Protein AF-A0A524LBX7-F1 (afdb_monomer)

pLDDT: mean 90.25, std 7.3, range [55.81, 97.81]

Nearest PDB structures (foldseek):
  2dam-assembly1_A  TM=4.135E-01  e=3.736E+00  Homo sapiens

Secondary structure (DSSP, 8-state):
-PPP------HHHHHHHHHHPPTT--HHHHHHHHHHHHHHHH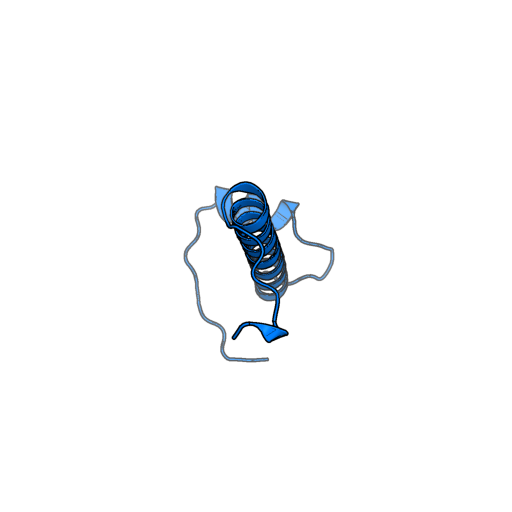HHHHHHHHHHHS----GGG-

Solvent-accessible surface area (backbone atoms only — not comparable to full-atom values): 4070 Å² total; per-residue (Å²): 133,78,91,83,84,88,80,94,69,56,72,66,59,52,55,51,51,62,73,74,47,56,95,91,56,48,71,68,58,45,51,52,54,53,49,54,54,50,53,52,50,51,50,55,51,52,54,52,50,45,72,75,7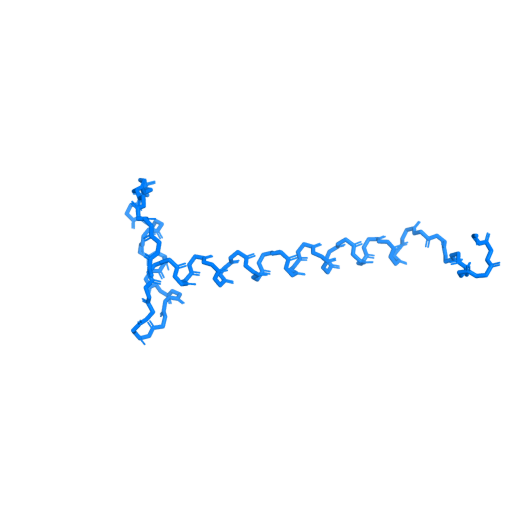2,51,82,89,74,63,76,90,79,108

Radius of gyration: 18.72 Å; Cα contacts (8 Å, |Δi|>4): 9; chains: 1; bounding box: 43×24×50 Å

Structure (mmCIF, N/CA/C/O backbone):
data_AF-A0A524LBX7-F1
#
_entry.id   AF-A0A524LBX7-F1
#
loop_
_atom_site.group_PDB
_atom_site.id
_atom_site.type_symbol
_atom_site.label_atom_id
_atom_site.label_alt_id
_atom_site.label_comp_id
_atom_site.label_asym_id
_atom_site.label_entity_id
_atom_site.label_seq_id
_atom_site.pdbx_PDB_ins_code
_atom_site.Cartn_x
_atom_site.Cartn_y
_atom_site.Cartn_z
_atom_site.occupancy
_atom_site.B_iso_or_equiv
_atom_site.auth_seq_id
_atom_site.auth_comp_id
_atom_site.auth_asym_id
_atom_site.auth_atom_id
_atom_site.pdbx_PDB_model_num
ATOM 1 N N . MET A 1 1 ? -17.245 -9.609 -4.036 1.00 55.81 1 MET A N 1
ATOM 2 C CA . MET A 1 1 ? -16.464 -9.440 -2.793 1.00 55.81 1 MET A CA 1
ATOM 3 C C . MET A 1 1 ? -16.062 -10.838 -2.357 1.00 55.81 1 MET A C 1
ATOM 5 O O . MET A 1 1 ? -16.954 -11.667 -2.233 1.00 55.81 1 MET A O 1
ATOM 9 N N . GLY A 1 2 ? -14.762 -11.140 -2.312 1.00 75.62 2 GLY A N 1
ATOM 10 C CA . GLY A 1 2 ? -14.267 -12.475 -1.947 1.00 75.62 2 GLY A CA 1
ATOM 11 C C . GLY A 1 2 ? -14.420 -12.760 -0.452 1.00 75.62 2 GLY A C 1
ATOM 12 O O . GLY A 1 2 ? -14.800 -11.871 0.310 1.00 75.62 2 GLY A O 1
ATOM 13 N N . GLU A 1 3 ? -14.127 -13.992 -0.039 1.00 89.06 3 GLU A N 1
ATOM 14 C CA . GLU A 1 3 ? -14.078 -14.355 1.380 1.00 89.06 3 GLU A CA 1
ATOM 15 C C . GLU A 1 3 ? -13.061 -13.486 2.131 1.00 89.06 3 GLU A C 1
ATOM 17 O O . GLU A 1 3 ? -11.937 -13.274 1.674 1.00 89.06 3 GLU A O 1
ATOM 22 N N . THR A 1 4 ? -13.462 -12.966 3.291 1.00 91.38 4 THR A N 1
ATOM 23 C CA . THR A 1 4 ? -12.599 -12.141 4.141 1.00 91.38 4 THR A CA 1
ATOM 24 C C . THR A 1 4 ? -11.887 -13.000 5.172 1.00 91.38 4 THR A C 1
ATOM 26 O O . THR A 1 4 ? -12.513 -13.833 5.829 1.00 91.38 4 THR A O 1
ATOM 29 N N . THR A 1 5 ? -10.604 -12.734 5.389 1.00 94.00 5 THR A N 1
ATOM 30 C CA . THR A 1 5 ? -9.807 -13.357 6.451 1.00 94.00 5 THR A CA 1
ATOM 31 C C . THR A 1 5 ? -9.440 -12.323 7.518 1.00 94.00 5 THR A C 1
ATOM 33 O O . THR A 1 5 ? -9.622 -11.120 7.333 1.00 94.00 5 THR A O 1
ATOM 36 N N . THR A 1 6 ? -8.961 -12.779 8.678 1.00 94.31 6 THR A N 1
ATOM 37 C CA . THR A 1 6 ? -8.511 -11.890 9.760 1.00 94.31 6 THR A CA 1
ATOM 38 C C . THR A 1 6 ? -6.994 -11.914 9.857 1.00 94.31 6 THR A C 1
ATOM 40 O O . THR A 1 6 ? -6.400 -12.982 9.986 1.00 94.31 6 THR A O 1
ATOM 43 N N . ILE A 1 7 ? -6.378 -10.732 9.853 1.00 92.31 7 ILE A N 1
ATOM 44 C CA . ILE A 1 7 ? -4.936 -10.558 10.043 1.00 92.31 7 ILE A CA 1
ATOM 45 C C . ILE A 1 7 ? -4.721 -9.840 11.382 1.00 92.31 7 ILE A C 1
ATOM 47 O O . ILE A 1 7 ? -5.169 -8.698 11.534 1.00 92.31 7 ILE A O 1
ATOM 51 N N . PR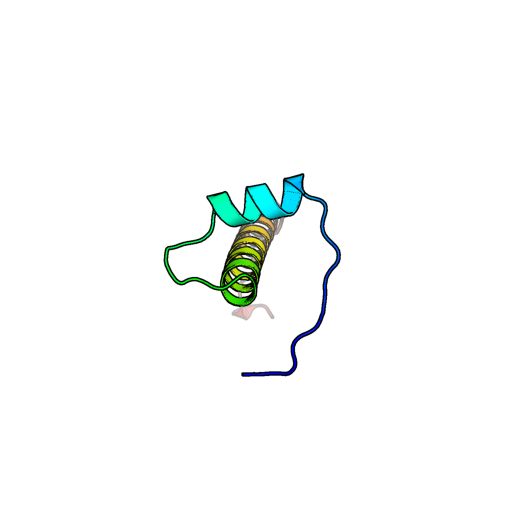O A 1 8 ? -4.070 -10.471 12.375 1.00 95.12 8 PRO A N 1
ATOM 52 C CA . PRO A 1 8 ? -3.733 -9.791 13.616 1.00 95.12 8 PRO A CA 1
ATOM 53 C C . PRO A 1 8 ? -2.644 -8.743 13.355 1.00 95.12 8 PRO A C 1
ATOM 55 O O . PRO A 1 8 ? -1.600 -9.041 12.783 1.00 95.12 8 PRO A O 1
ATOM 58 N N . LEU A 1 9 ? -2.885 -7.510 13.801 1.00 95.19 9 LEU A N 1
A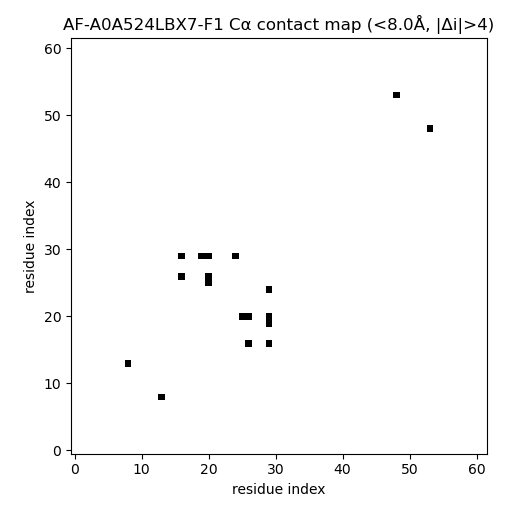TOM 59 C CA . LEU A 1 9 ? -1.960 -6.383 13.669 1.00 95.19 9 LEU A CA 1
ATOM 60 C C . LEU A 1 9 ? -1.764 -5.705 15.024 1.00 95.19 9 LEU A C 1
ATOM 62 O O . LEU A 1 9 ? -2.679 -5.665 15.853 1.00 95.19 9 LEU A O 1
ATOM 66 N N . SER A 1 10 ? -0.589 -5.111 15.236 1.00 97.81 10 SER A N 1
ATOM 67 C CA . SER A 1 10 ? -0.391 -4.220 16.378 1.00 97.81 10 SER A CA 1
ATOM 68 C C . SER A 1 10 ? -1.270 -2.969 16.230 1.00 97.81 10 SER A C 1
ATOM 70 O O . SER A 1 10 ? -1.661 -2.570 15.125 1.00 97.81 10 SER A O 1
ATOM 72 N N . LYS A 1 11 ? -1.584 -2.315 17.357 1.00 96.62 11 LYS A N 1
ATOM 73 C CA . LYS A 1 11 ? -2.342 -1.052 17.339 1.00 96.62 11 LYS A CA 1
ATOM 74 C C . LYS A 1 11 ? -1.607 0.019 16.531 1.00 96.62 11 LYS A C 1
ATOM 76 O O . LYS A 1 11 ? -2.241 0.731 15.761 1.00 96.62 11 LYS A O 1
ATOM 81 N N . GLU A 1 12 ? -0.285 0.062 16.663 1.00 97.62 12 GLU A N 1
ATOM 82 C CA . GLU A 1 12 ? 0.592 0.990 15.950 1.00 97.62 12 GLU A CA 1
ATOM 83 C C . GLU A 1 12 ? 0.517 0.786 14.435 1.00 97.62 12 GLU A C 1
ATOM 85 O O . GLU A 1 12 ? 0.288 1.746 13.703 1.00 97.62 12 GLU A O 1
ATOM 90 N N . THR A 1 13 ? 0.611 -0.459 13.952 1.00 95.94 13 THR A N 1
ATOM 91 C CA . THR A 1 13 ? 0.501 -0.766 12.518 1.00 95.94 13 THR A CA 1
ATOM 92 C C . THR A 1 13 ? -0.871 -0.386 11.970 1.00 95.94 13 THR A C 1
ATOM 94 O O . THR A 1 13 ? -0.965 0.243 10.919 1.00 95.94 13 THR A O 1
ATOM 97 N N . ARG A 1 14 ? -1.950 -0.699 12.697 1.00 94.25 14 ARG A N 1
ATOM 98 C CA . ARG A 1 14 ? -3.305 -0.284 12.308 1.00 94.25 14 ARG A CA 1
ATOM 99 C C . ARG A 1 14 ? -3.429 1.240 12.232 1.00 94.25 14 ARG A C 1
ATOM 101 O O . ARG A 1 14 ? -4.083 1.760 11.332 1.00 94.25 14 ARG A O 1
ATOM 108 N N . ASP A 1 15 ? -2.828 1.964 13.169 1.00 95.06 15 ASP A N 1
ATOM 109 C CA . ASP A 1 15 ? -2.898 3.424 13.191 1.00 95.06 15 ASP A CA 1
ATOM 110 C C .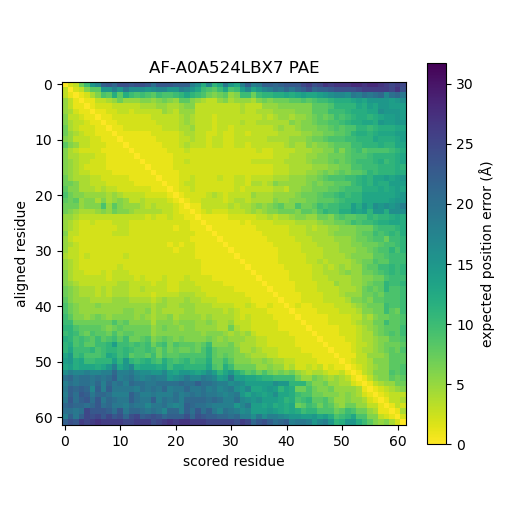 ASP A 1 15 ? -2.028 4.061 12.093 1.00 95.06 15 ASP A C 1
ATOM 112 O O . ASP A 1 15 ? -2.399 5.109 11.568 1.00 95.06 15 ASP A O 1
ATOM 116 N N . LEU A 1 16 ? -0.942 3.406 11.665 1.00 94.50 16 LEU A N 1
ATOM 117 C CA . LEU A 1 16 ? -0.231 3.765 10.434 1.00 94.50 16 LEU A CA 1
ATOM 118 C C . LEU A 1 16 ? -1.120 3.569 9.205 1.00 94.50 16 LEU A C 1
ATOM 120 O O . LEU A 1 16 ? -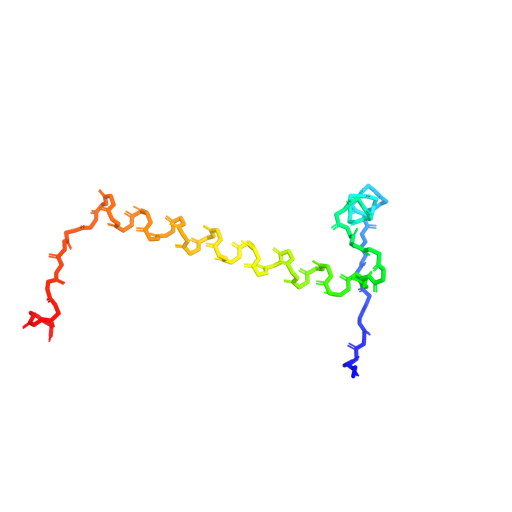1.268 4.508 8.429 1.00 94.50 16 LEU A O 1
ATOM 124 N N . LEU A 1 17 ? -1.777 2.414 9.057 1.00 93.69 17 LEU A N 1
ATOM 125 C CA . LEU A 1 17 ? -2.682 2.158 7.928 1.00 93.6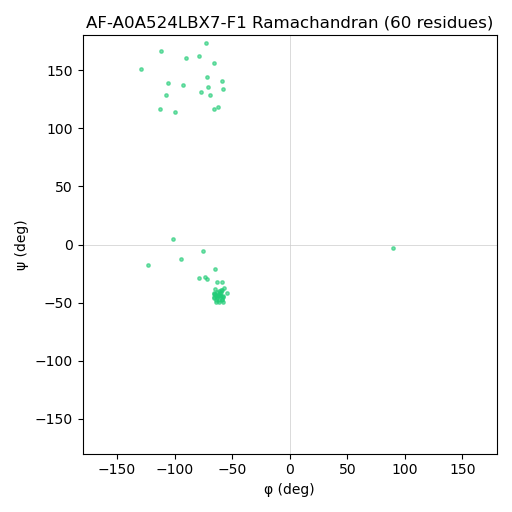9 17 LEU A CA 1
ATOM 126 C C . LEU A 1 17 ? -3.770 3.241 7.814 1.00 93.69 17 LEU A C 1
ATOM 128 O O . LEU A 1 17 ? -4.010 3.764 6.730 1.00 93.69 17 LEU A O 1
ATOM 132 N N . LYS A 1 18 ? -4.352 3.682 8.937 1.00 90.81 18 LYS A N 1
ATOM 133 C CA . LYS A 1 18 ? -5.326 4.790 8.945 1.00 90.81 18 LYS A CA 1
ATOM 134 C C . LYS A 1 18 ? -4.783 6.107 8.391 1.00 90.81 18 LYS A C 1
ATOM 136 O O . LYS A 1 18 ? -5.559 6.874 7.834 1.00 90.81 18 LYS A O 1
ATOM 141 N N . LYS A 1 19 ? -3.490 6.397 8.569 1.00 92.56 19 LYS A N 1
ATOM 142 C CA . LYS A 1 19 ? -2.867 7.631 8.057 1.00 92.56 19 LYS A CA 1
ATOM 143 C C . LYS A 1 19 ? -2.703 7.611 6.538 1.00 92.56 19 LYS A C 1
ATOM 145 O O . LYS A 1 19 ? -2.719 8.674 5.928 1.00 92.56 19 LYS A O 1
ATOM 150 N N . TYR A 1 20 ? -2.524 6.428 5.952 1.00 91.56 20 TYR A N 1
ATOM 151 C CA . TYR A 1 20 ? -2.303 6.251 4.513 1.00 91.56 20 TYR A CA 1
ATOM 152 C C . TYR A 1 20 ? -3.583 5.948 3.724 1.00 91.56 20 TYR A C 1
ATOM 154 O O . TYR A 1 20 ? -3.558 6.000 2.492 1.00 91.56 20 TYR A O 1
ATOM 162 N N . GLY A 1 21 ? -4.678 5.631 4.420 1.00 91.38 21 GLY A N 1
ATOM 163 C CA . GLY A 1 21 ? -5.982 5.383 3.817 1.00 91.38 21 GLY A CA 1
ATOM 164 C C . GLY A 1 21 ? -6.649 6.651 3.281 1.00 91.38 21 GLY A C 1
ATOM 165 O O . GLY A 1 21 ? -6.566 7.726 3.880 1.00 91.38 21 GLY A O 1
ATOM 166 N N . HIS A 1 22 ? -7.357 6.517 2.166 1.00 92.12 22 HIS A N 1
ATOM 167 C CA . HIS A 1 22 ? -8.212 7.560 1.607 1.00 92.12 22 HIS A CA 1
ATOM 168 C C . HIS A 1 22 ? -9.651 7.467 2.137 1.00 92.12 22 HIS A C 1
ATOM 170 O O . HIS A 1 22 ? -10.101 6.441 2.648 1.00 92.12 22 HIS A O 1
ATOM 176 N N . LYS A 1 23 ? -10.414 8.564 2.036 1.00 91.00 23 LYS A N 1
ATOM 177 C CA . LYS A 1 23 ? -11.812 8.585 2.489 1.00 91.00 23 LYS A CA 1
ATOM 178 C C . LYS A 1 23 ? -12.638 7.575 1.682 1.00 91.00 23 LYS A C 1
ATOM 180 O O . LYS A 1 23 ? -12.805 7.753 0.482 1.00 91.00 23 LYS A O 1
ATOM 185 N N . GLY A 1 24 ? -13.200 6.579 2.367 1.00 91.44 24 GLY A N 1
ATOM 186 C CA . GLY A 1 24 ? -14.008 5.519 1.755 1.00 91.44 24 GLY A CA 1
ATOM 187 C C . GLY A 1 24 ? -13.212 4.292 1.299 1.00 91.44 24 GLY A C 1
ATOM 188 O O . GLY A 1 24 ? -13.833 3.329 0.872 1.00 91.44 24 GLY A O 1
ATOM 189 N N . GLU A 1 25 ? -11.882 4.306 1.430 1.00 94.25 25 GLU A N 1
ATOM 190 C CA . GLU A 1 25 ? -11.014 3.162 1.134 1.00 94.25 25 GLU A CA 1
ATOM 191 C C . GLU A 1 25 ? -11.078 2.138 2.278 1.00 94.25 25 GLU A C 1
ATOM 193 O O . GLU A 1 25 ? -10.969 2.478 3.463 1.00 94.25 25 GLU A O 1
ATOM 198 N N . THR A 1 26 ? -11.270 0.870 1.931 1.00 93.94 26 THR A N 1
ATOM 199 C CA . THR A 1 26 ? -11.208 -0.251 2.871 1.00 93.94 26 THR A CA 1
ATOM 200 C C . THR A 1 26 ? -9.758 -0.633 3.177 1.00 93.94 26 THR A C 1
ATOM 202 O O . THR A 1 26 ? -8.836 -0.319 2.428 1.00 93.94 26 THR A O 1
ATOM 205 N N . TYR A 1 27 ? -9.528 -1.369 4.271 1.00 93.38 27 TYR A N 1
ATOM 206 C CA . TYR A 1 27 ? -8.186 -1.891 4.551 1.00 93.38 27 TYR A CA 1
ATOM 207 C C . TYR A 1 27 ? -7.697 -2.872 3.477 1.00 93.38 27 TYR A C 1
ATOM 209 O O . TYR A 1 27 ? -6.499 -2.901 3.224 1.00 93.38 27 TYR A O 1
ATOM 217 N N . ASP A 1 28 ? -8.585 -3.642 2.838 1.00 93.25 28 ASP A N 1
ATOM 218 C CA . ASP A 1 28 ? -8.191 -4.559 1.756 1.00 93.25 28 ASP A CA 1
ATOM 219 C C . ASP A 1 28 ? -7.682 -3.777 0.537 1.00 93.25 28 ASP A C 1
ATOM 221 O O . ASP A 1 28 ? -6.606 -4.069 0.022 1.00 93.25 28 ASP A O 1
AT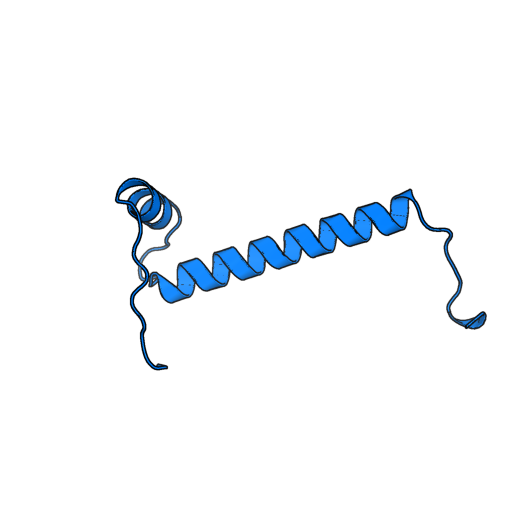OM 225 N N . GLU A 1 29 ? -8.396 -2.721 0.135 1.00 94.81 29 GLU A N 1
ATOM 226 C CA . GLU A 1 29 ? -7.990 -1.839 -0.969 1.00 94.81 29 GLU A CA 1
ATOM 227 C C . GLU A 1 29 ? -6.678 -1.109 -0.664 1.00 94.81 29 GLU A C 1
ATOM 229 O O . GLU A 1 29 ? -5.762 -1.119 -1.487 1.00 94.81 29 GLU A O 1
ATOM 234 N N . LEU A 1 30 ? -6.547 -0.553 0.545 1.00 95.56 30 LEU A N 1
ATOM 235 C CA . LEU A 1 30 ? -5.315 0.093 0.989 1.00 95.56 30 LEU A CA 1
ATOM 236 C C . LEU A 1 30 ? -4.127 -0.878 0.948 1.00 95.56 30 LEU A C 1
ATOM 238 O O . LEU A 1 30 ? -3.062 -0.528 0.443 1.00 95.56 30 LEU A O 1
ATOM 242 N N . ILE A 1 31 ? -4.291 -2.091 1.483 1.00 94.62 31 ILE A N 1
ATOM 243 C CA . ILE A 1 31 ? -3.216 -3.090 1.516 1.00 94.62 31 ILE A CA 1
ATOM 244 C C . ILE A 1 31 ? -2.832 -3.505 0.093 1.00 94.62 31 ILE A C 1
ATOM 246 O O . ILE A 1 31 ? -1.642 -3.542 -0.209 1.00 94.62 31 ILE A O 1
ATOM 250 N N . ARG A 1 32 ? -3.800 -3.750 -0.800 1.00 95.06 32 ARG A N 1
ATOM 251 C CA . ARG A 1 32 ? -3.524 -4.066 -2.214 1.00 95.06 32 ARG A CA 1
ATOM 252 C C . ARG A 1 32 ? -2.739 -2.957 -2.903 1.00 95.06 32 ARG A C 1
ATOM 254 O O . ARG A 1 32 ? -1.710 -3.236 -3.508 1.00 95.06 32 ARG A O 1
ATOM 261 N N . ARG A 1 33 ? -3.155 -1.700 -2.733 1.00 95.25 33 ARG A N 1
ATOM 262 C CA . ARG A 1 33 ? -2.450 -0.541 -3.296 1.00 95.25 33 ARG A CA 1
ATOM 263 C C . ARG A 1 33 ? -1.016 -0.430 -2.774 1.00 95.25 33 ARG A C 1
ATOM 265 O O . ARG A 1 33 ? -0.098 -0.152 -3.540 1.00 95.25 33 ARG A O 1
ATOM 272 N N . LEU A 1 34 ? -0.805 -0.658 -1.476 1.00 94.62 34 LEU A N 1
ATOM 273 C CA . LEU A 1 34 ? 0.537 -0.656 -0.886 1.00 94.62 34 LEU A CA 1
ATOM 274 C C . LEU A 1 34 ? 1.414 -1.789 -1.440 1.00 94.62 34 LEU A C 1
ATOM 276 O O . LEU A 1 34 ? 2.601 -1.566 -1.676 1.00 94.62 34 LEU A O 1
ATOM 280 N N . LEU A 1 35 ? 0.845 -2.977 -1.666 1.00 94.88 35 LEU A N 1
ATOM 281 C CA . LEU A 1 35 ? 1.554 -4.108 -2.269 1.00 94.88 35 LEU A CA 1
ATOM 282 C C . LEU A 1 35 ? 1.946 -3.819 -3.722 1.00 94.88 35 LEU A C 1
ATOM 284 O O . LEU A 1 35 ? 3.105 -4.014 -4.076 1.00 94.88 35 LEU A O 1
ATOM 288 N N . GLU A 1 36 ? 1.037 -3.268 -4.526 1.00 95.88 36 GLU A N 1
ATOM 289 C CA . GLU A 1 36 ? 1.334 -2.861 -5.906 1.00 95.88 36 GLU A CA 1
ATOM 290 C C . GLU A 1 36 ? 2.481 -1.843 -5.954 1.00 95.88 36 GLU A C 1
ATOM 292 O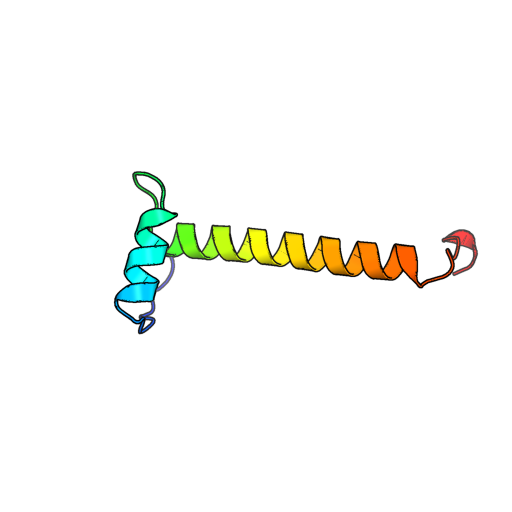 O . GLU A 1 36 ? 3.420 -1.984 -6.736 1.00 95.88 36 GLU A O 1
ATOM 297 N N . MET A 1 37 ? 2.466 -0.840 -5.071 1.00 94.50 37 MET A N 1
ATOM 298 C CA . MET A 1 37 ? 3.562 0.129 -4.973 1.00 94.50 37 MET A CA 1
ATOM 299 C C . MET A 1 37 ? 4.897 -0.533 -4.603 1.00 94.50 37 MET A C 1
ATOM 301 O O . MET A 1 37 ? 5.939 -0.153 -5.140 1.00 94.50 37 MET A O 1
ATOM 305 N N . ALA A 1 38 ? 4.883 -1.510 -3.692 1.00 94.06 38 ALA A N 1
ATOM 306 C CA . ALA A 1 38 ? 6.081 -2.243 -3.296 1.00 94.06 38 ALA A CA 1
ATOM 307 C C . ALA A 1 38 ? 6.647 -3.086 -4.450 1.00 94.06 38 ALA A C 1
ATOM 309 O O . ALA A 1 38 ? 7.855 -3.057 -4.683 1.00 94.06 38 ALA A O 1
ATOM 310 N N . GLU A 1 39 ? 5.790 -3.769 -5.214 1.00 93.88 39 GLU A N 1
ATOM 311 C CA . GLU A 1 39 ? 6.199 -4.534 -6.397 1.00 93.88 39 GLU A CA 1
ATOM 312 C C . GLU A 1 39 ? 6.843 -3.641 -7.461 1.00 93.88 39 GLU A C 1
ATOM 314 O O . GLU A 1 39 ? 7.902 -3.977 -7.990 1.00 93.88 39 GLU A O 1
ATOM 319 N N . GLN A 1 40 ? 6.260 -2.469 -7.730 1.00 92.44 40 GLN A N 1
ATOM 320 C CA . GLN A 1 40 ? 6.823 -1.514 -8.688 1.00 92.44 40 GLN A CA 1
ATOM 321 C C . GLN A 1 40 ? 8.197 -0.993 -8.243 1.00 92.44 40 GLN A C 1
ATOM 323 O O . GLN A 1 40 ? 9.113 -0.872 -9.059 1.00 92.44 40 GLN A O 1
ATOM 328 N N . MET A 1 41 ? 8.370 -0.713 -6.947 1.00 93.75 41 MET A N 1
ATOM 329 C CA . MET A 1 41 ? 9.665 -0.287 -6.406 1.00 93.75 41 MET A CA 1
ATOM 330 C C . MET A 1 41 ? 10.721 -1.390 -6.498 1.00 93.75 41 MET A C 1
ATOM 332 O O . MET A 1 41 ? 11.859 -1.110 -6.880 1.00 93.75 41 MET A O 1
ATOM 336 N N . GLU A 1 42 ? 10.363 -2.638 -6.195 1.00 92.94 42 GLU A N 1
ATOM 337 C CA . GLU A 1 42 ? 11.276 -3.772 -6.352 1.00 92.94 42 GLU A CA 1
ATOM 338 C C . GLU A 1 42 ? 11.636 -4.009 -7.819 1.00 92.94 42 GLU A C 1
ATOM 340 O O . GLU A 1 42 ? 12.814 -4.185 -8.135 1.00 92.94 42 GLU A O 1
ATOM 345 N N . PHE A 1 43 ? 10.666 -3.922 -8.731 1.00 91.94 43 PHE A N 1
ATOM 346 C CA . PHE A 1 43 ? 10.926 -4.014 -10.164 1.00 91.94 43 PHE A CA 1
ATOM 347 C C . PHE A 1 43 ? 11.920 -2.939 -10.617 1.00 91.94 43 PHE A C 1
ATOM 349 O O . PHE A 1 43 ? 12.940 -3.258 -11.229 1.00 91.94 43 PHE A O 1
ATOM 356 N N . ALA A 1 44 ? 11.692 -1.676 -10.246 1.00 90.69 44 ALA A N 1
ATOM 357 C CA . ALA A 1 44 ? 12.600 -0.578 -10.565 1.00 90.69 44 ALA A CA 1
ATOM 358 C C . ALA A 1 44 ? 14.010 -0.797 -9.985 1.00 90.69 44 ALA A C 1
ATOM 360 O O . ALA A 1 44 ? 15.010 -0.525 -10.653 1.00 90.69 44 ALA A O 1
ATOM 361 N N . ARG A 1 45 ? 14.108 -1.335 -8.762 1.00 92.06 45 ARG A N 1
ATOM 362 C CA . ARG A 1 45 ? 15.387 -1.677 -8.125 1.00 92.06 45 ARG A CA 1
ATOM 363 C C . ARG A 1 45 ? 16.139 -2.754 -8.906 1.00 92.06 45 ARG A C 1
ATOM 365 O O . ARG A 1 45 ? 17.343 -2.617 -9.120 1.00 92.06 45 ARG A O 1
ATOM 372 N N . VAL A 1 46 ? 15.442 -3.802 -9.345 1.00 90.00 46 VAL A N 1
ATOM 373 C CA . VAL A 1 46 ? 16.025 -4.879 -10.157 1.00 90.00 46 VAL A CA 1
ATOM 374 C C . VAL A 1 46 ? 16.500 -4.340 -11.504 1.00 90.00 46 VAL A C 1
ATOM 376 O O . VAL A 1 46 ? 17.643 -4.589 -11.877 1.00 90.00 46 VAL A O 1
ATOM 379 N N . GLN A 1 47 ? 15.670 -3.553 -12.192 1.00 89.25 47 GLN A N 1
ATOM 380 C CA . GLN A 1 47 ? 16.031 -2.936 -13.471 1.00 89.25 47 GLN A CA 1
ATOM 381 C C . GLN A 1 47 ? 17.280 -2.059 -13.343 1.00 89.25 47 GLN A C 1
ATOM 383 O O . GLN A 1 47 ? 18.203 -2.176 -14.145 1.00 89.25 47 GLN A O 1
ATOM 388 N N . LYS A 1 48 ? 17.353 -1.232 -12.292 1.00 90.69 48 LYS A N 1
ATOM 389 C CA . LYS A 1 48 ? 18.531 -0.404 -12.017 1.00 90.69 48 LYS A CA 1
ATOM 390 C C . LYS A 1 48 ? 19.789 -1.251 -11.812 1.00 90.69 48 LYS A C 1
ATOM 392 O O . LYS A 1 48 ? 20.828 -0.932 -12.376 1.00 90.69 48 LYS A O 1
ATOM 397 N N . ARG A 1 49 ? 19.694 -2.345 -11.048 1.00 90.75 49 ARG A N 1
ATOM 398 C CA . ARG A 1 49 ? 20.826 -3.257 -10.831 1.00 90.75 49 ARG A CA 1
ATOM 399 C C . ARG A 1 49 ? 21.310 -3.882 -12.140 1.00 90.75 49 ARG A C 1
ATOM 401 O O . ARG A 1 49 ? 22.517 -3.957 -12.335 1.00 90.75 49 ARG A O 1
ATOM 408 N N . ILE A 1 50 ? 20.397 -4.337 -13.000 1.00 87.94 50 ILE A N 1
ATOM 409 C CA . ILE A 1 50 ? 20.741 -4.919 -14.308 1.00 87.94 50 ILE A CA 1
ATOM 410 C C . ILE A 1 50 ? 21.463 -3.869 -15.156 1.00 87.94 50 ILE A C 1
ATOM 412 O O . ILE A 1 50 ? 22.562 -4.124 -15.628 1.00 87.94 50 ILE A O 1
ATOM 416 N N . LEU A 1 51 ? 20.900 -2.661 -15.258 1.00 86.38 51 LEU A N 1
ATOM 417 C CA . LEU A 1 51 ? 21.497 -1.560 -16.016 1.00 86.38 51 LEU A CA 1
ATOM 418 C C . LEU A 1 51 ? 22.916 -1.199 -15.541 1.00 86.38 51 LEU A C 1
ATOM 420 O O . LEU A 1 51 ? 23.757 -0.834 -16.354 1.00 86.38 51 LEU A O 1
ATOM 424 N N . GLU A 1 52 ? 23.173 -1.260 -14.233 1.00 89.50 52 GLU A N 1
ATOM 425 C CA . GLU A 1 52 ? 24.477 -0.917 -13.652 1.00 89.50 52 GLU A CA 1
ATOM 426 C C . GLU A 1 52 ? 25.529 -2.028 -13.790 1.00 89.50 52 GLU A C 1
ATOM 428 O O . GLU A 1 52 ? 26.717 -1.716 -13.799 1.00 89.50 52 GLU A O 1
ATOM 433 N N . ASN A 1 53 ? 25.125 -3.303 -13.843 1.00 88.12 53 ASN A N 1
ATOM 434 C CA . ASN A 1 53 ? 26.051 -4.429 -13.655 1.00 88.12 53 ASN A CA 1
ATOM 435 C C . ASN A 1 53 ? 26.101 -5.429 -14.817 1.00 88.12 53 ASN A C 1
ATOM 437 O O . ASN A 1 53 ? 27.037 -6.224 -14.864 1.00 88.12 53 ASN A O 1
ATOM 441 N N . GLU A 1 54 ? 25.116 -5.444 -15.712 1.00 84.19 54 GLU A N 1
ATOM 442 C CA . GLU A 1 54 ? 25.039 -6.423 -16.798 1.00 84.19 54 GLU A CA 1
ATOM 443 C C . GLU A 1 54 ? 25.401 -5.782 -18.143 1.00 84.19 54 GLU A C 1
ATOM 445 O O . GLU A 1 54 ? 25.017 -4.649 -18.442 1.00 84.19 54 GLU A O 1
ATOM 450 N N . GLU A 1 55 ? 26.158 -6.511 -18.967 1.00 80.12 55 GLU A N 1
ATOM 451 C CA . GLU A 1 55 ? 26.431 -6.092 -20.340 1.00 80.12 55 GLU A CA 1
ATOM 452 C C . GLU A 1 55 ? 25.163 -6.229 -21.187 1.00 80.12 55 GLU A C 1
ATOM 454 O O . GLU A 1 55 ? 24.446 -7.229 -21.124 1.00 80.12 55 GLU A O 1
ATOM 459 N N . PHE A 1 56 ? 24.882 -5.210 -21.998 1.00 80.12 56 PHE A N 1
ATOM 460 C CA . PHE A 1 56 ? 23.750 -5.236 -22.913 1.00 80.12 56 PHE A CA 1
ATOM 461 C C . PHE A 1 56 ? 23.963 -6.311 -23.984 1.00 80.12 56 PHE A C 1
ATOM 463 O O . PHE A 1 56 ? 24.871 -6.190 -24.807 1.00 80.12 56 PHE A O 1
ATOM 470 N N . VAL A 1 57 ? 23.095 -7.324 -24.002 1.00 78.56 57 VAL A N 1
ATOM 471 C CA . VAL A 1 57 ? 23.038 -8.332 -25.067 1.00 78.56 57 VAL A CA 1
ATOM 472 C C . VAL A 1 57 ? 21.902 -7.965 -26.028 1.00 78.56 57 VAL A C 1
ATOM 474 O O . VAL A 1 57 ? 20.735 -7.974 -25.622 1.00 78.56 57 VAL A O 1
ATOM 477 N N . PRO A 1 58 ? 22.204 -7.619 -27.291 1.00 84.25 58 PRO A N 1
ATOM 478 C CA . PRO A 1 58 ? 21.190 -7.402 -28.316 1.00 84.25 58 PRO A CA 1
ATOM 479 C C . PRO A 1 58 ? 20.317 -8.650 -28.529 1.00 84.25 58 PRO A C 1
ATOM 481 O O . PRO A 1 58 ? 20.812 -9.776 -28.523 1.00 84.25 58 PRO A O 1
ATOM 484 N N . LEU A 1 59 ? 19.009 -8.461 -28.734 1.00 81.31 59 LEU A N 1
ATOM 485 C CA . LEU A 1 59 ? 18.044 -9.568 -28.854 1.00 81.31 59 LEU A CA 1
ATOM 486 C C . LEU A 1 59 ? 18.266 -10.452 -30.092 1.00 81.31 59 LEU A C 1
ATOM 488 O O . LEU A 1 59 ? 17.811 -11.586 -30.115 1.00 81.31 59 LEU A O 1
ATOM 492 N N . ASP A 1 60 ? 18.953 -9.945 -31.113 1.00 88.69 60 ASP A N 1
ATOM 493 C CA . ASP A 1 60 ? 19.354 -10.669 -32.323 1.00 88.69 60 ASP A CA 1
ATOM 494 C C . ASP A 1 60 ? 20.528 -11.641 -32.102 1.00 88.69 60 ASP A C 1
ATOM 496 O O . ASP A 1 60 ? 20.881 -12.388 -33.014 1.00 88.69 60 ASP A O 1
ATOM 500 N N . GLN A 1 61 ? 21.128 -11.644 -30.907 1.00 78.19 61 GLN A N 1
ATOM 501 C CA . GLN A 1 61 ? 22.220 -12.545 -30.523 1.00 78.19 61 GLN A CA 1
ATOM 502 C C . GLN A 1 61 ? 21.762 -13.730 -29.648 1.00 78.19 61 GLN A C 1
ATOM 504 O O . GLN A 1 61 ? 22.613 -14.497 -29.192 1.00 78.19 61 GLN A O 1
ATOM 509 N N . ILE A 1 62 ? 20.450 -13.885 -29.415 1.00 66.38 62 ILE A N 1
ATOM 510 C CA . ILE A 1 62 ? 19.829 -14.947 -28.597 1.00 66.38 62 ILE A CA 1
ATOM 511 C C . ILE A 1 62 ? 18.984 -15.877 -29.472 1.00 66.38 62 ILE A C 1
ATOM 513 O O . ILE A 1 62 ? 18.259 -15.368 -30.356 1.00 66.38 62 ILE A O 1
#

Foldseek 3Di:
DDDDDDDDDDPVVVVVLVVQDDVPDDSVNSVVVVVVVVVVVVVVVVVVCCVVPPDDDDPVND

Sequence (62 aa):
MGETTTIPLSKETRDLLKKYGHKGETYDELIRRLLEMAEQMEFARVQKRILENEEFVPLDQI

Mean predicted aligned error: 6.87 Å